Protein AF-A0A7X5VR88-F1 (afdb_monomer_lite)

pLDDT: mean 75.04, std 19.3, range [33.31, 93.5]

Radius of gyration: 20.98 Å; chains: 1; bounding box: 49×36×52 Å

Sequence (93 aa):
LTACGADQPGDGVAATTEGRASTSSTSWPGFGGPSGDFRVEAGGLGDGWPGEGPVERWSHPLGAGYSTISVHEDVLYVTSRDGDRDVVQARRA

Structure (mmCIF, N/CA/C/O backbone):
data_AF-A0A7X5VR88-F1
#
_entry.id   AF-A0A7X5VR88-F1
#
loop_
_atom_site.group_PDB
_atom_site.id
_atom_site.type_symbol
_atom_site.label_atom_id
_atom_site.label_alt_id
_atom_site.label_comp_id
_atom_site.label_asym_id
_atom_site.label_entity_id
_atom_site.label_seq_id
_atom_site.pdbx_PDB_ins_code
_atom_site.Cartn_x
_atom_site.Cartn_y
_atom_site.Cartn_z
_atom_site.occupancy
_atom_site.B_iso_or_equiv
_atom_site.auth_seq_id
_atom_site.auth_comp_id
_atom_site.auth_asym_id
_atom_site.auth_atom_id
_atom_site.pdbx_PDB_model_num
ATOM 1 N N . LEU A 1 1 ? 31.745 4.039 30.369 1.00 38.19 1 LEU A N 1
ATOM 2 C CA . LEU A 1 1 ? 31.569 5.490 30.609 1.00 38.19 1 LEU A CA 1
ATOM 3 C C . LEU A 1 1 ? 30.591 5.951 29.531 1.00 38.19 1 LEU A C 1
ATOM 5 O O . LEU A 1 1 ? 30.964 5.880 28.375 1.00 38.19 1 LEU A O 1
ATOM 9 N N . THR A 1 2 ? 29.308 6.214 29.745 1.00 37.56 2 THR A N 1
ATOM 10 C CA . THR A 1 2 ? 28.560 6.645 30.928 1.00 37.56 2 THR A CA 1
ATOM 11 C C . THR A 1 2 ? 27.120 6.140 30.789 1.00 37.56 2 THR A C 1
ATOM 13 O O . THR A 1 2 ? 26.549 6.202 29.705 1.00 37.56 2 THR A O 1
ATOM 16 N N . ALA A 1 3 ? 26.562 5.617 31.882 1.00 33.31 3 ALA A N 1
ATOM 17 C CA . ALA A 1 3 ? 25.140 5.330 32.021 1.00 33.31 3 ALA A CA 1
ATOM 18 C C . ALA A 1 3 ? 24.341 6.645 32.002 1.00 33.31 3 ALA A C 1
ATOM 20 O O . ALA A 1 3 ? 24.739 7.605 32.662 1.00 33.31 3 ALA A O 1
ATOM 21 N N . CYS A 1 4 ? 23.224 6.694 31.276 1.00 38.12 4 CYS A N 1
ATOM 22 C CA . CYS A 1 4 ? 22.255 7.778 31.420 1.00 38.12 4 CYS A CA 1
ATOM 23 C C . CYS A 1 4 ? 21.435 7.480 32.682 1.00 38.12 4 CYS A C 1
ATOM 25 O O . CYS A 1 4 ? 20.737 6.469 32.741 1.00 38.12 4 CYS A O 1
ATOM 27 N N . GLY A 1 5 ? 21.636 8.282 33.725 1.00 36.00 5 GLY A N 1
ATOM 28 C CA . GLY A 1 5 ? 21.010 8.109 35.029 1.00 36.00 5 GLY A CA 1
ATOM 29 C C . GLY A 1 5 ? 19.822 9.040 35.265 1.00 36.00 5 GLY A C 1
ATOM 30 O O . GLY A 1 5 ? 19.697 10.072 34.615 1.00 36.00 5 GLY A O 1
ATOM 31 N N . ALA A 1 6 ? 19.075 8.653 36.303 1.00 38.03 6 ALA A N 1
ATOM 32 C CA . ALA A 1 6 ? 18.159 9.424 37.151 1.00 38.03 6 ALA A CA 1
ATOM 33 C C . ALA A 1 6 ? 16.734 9.725 36.637 1.00 38.03 6 ALA A C 1
ATOM 35 O O . ALA A 1 6 ? 16.487 10.655 35.878 1.00 38.03 6 ALA A O 1
ATOM 36 N N . ASP A 1 7 ? 15.804 8.907 37.139 1.00 34.56 7 ASP A N 1
ATOM 37 C CA . ASP A 1 7 ? 14.641 9.282 37.965 1.00 34.56 7 ASP A CA 1
ATOM 38 C C . ASP A 1 7 ? 14.304 10.785 38.096 1.00 34.56 7 ASP A C 1
ATOM 40 O O . ASP A 1 7 ? 15.104 11.578 38.598 1.00 34.56 7 ASP A O 1
ATOM 44 N N . GLN A 1 8 ? 13.065 11.145 37.738 1.00 47.62 8 GLN A N 1
ATOM 45 C CA . GLN A 1 8 ? 12.372 12.326 38.257 1.00 47.62 8 GLN A CA 1
ATOM 46 C C . GLN A 1 8 ? 10.968 11.920 38.755 1.00 47.62 8 GLN A C 1
ATOM 48 O O . GLN A 1 8 ? 10.229 11.285 37.997 1.00 47.62 8 GLN A O 1
ATOM 53 N N . PRO A 1 9 ? 10.561 12.295 39.985 1.00 43.12 9 PRO A N 1
ATOM 54 C CA . PRO A 1 9 ? 9.216 12.043 40.498 1.00 43.12 9 PRO A CA 1
ATOM 55 C C . PRO A 1 9 ? 8.184 13.107 40.070 1.00 43.12 9 PRO A C 1
ATOM 57 O O . PRO A 1 9 ? 8.400 14.298 40.256 1.00 43.12 9 PRO A O 1
ATOM 60 N N . GLY A 1 10 ? 7.048 12.612 39.561 1.00 45.38 10 GLY A N 1
ATOM 61 C CA . GLY A 1 10 ? 5.659 12.995 39.871 1.00 45.38 10 GLY A CA 1
ATOM 62 C C . GLY A 1 10 ? 5.146 14.424 39.646 1.00 45.38 10 GLY A C 1
ATOM 63 O O . GLY A 1 10 ? 5.390 15.289 40.469 1.00 45.38 10 GLY A O 1
ATOM 64 N N . ASP A 1 11 ? 4.220 14.568 38.689 1.00 42.50 11 ASP A N 1
ATOM 65 C CA . ASP A 1 11 ? 3.012 15.395 38.839 1.00 42.50 11 ASP A CA 1
ATOM 66 C C . ASP A 1 11 ? 1.833 14.683 38.155 1.00 42.50 11 ASP A C 1
ATOM 68 O O . ASP A 1 11 ? 1.758 14.547 36.933 1.00 42.50 11 ASP A O 1
ATOM 72 N N . GLY A 1 12 ? 0.933 14.137 38.974 1.00 47.19 12 GLY A N 1
ATOM 73 C CA . GLY A 1 12 ? -0.249 13.414 38.527 1.00 47.19 12 GLY A CA 1
ATOM 74 C C . GLY A 1 12 ? -1.330 14.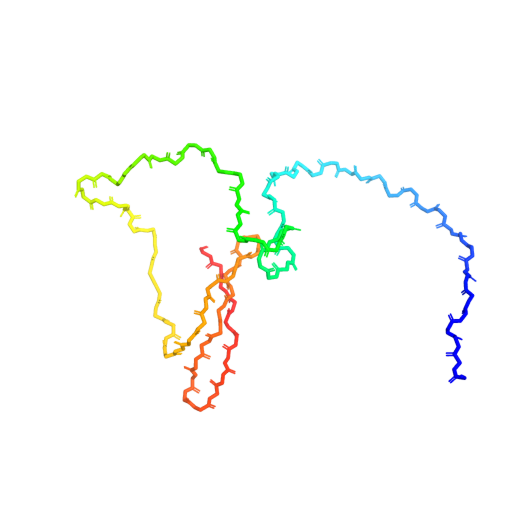370 38.038 1.00 47.19 12 GLY A C 1
ATOM 75 O O . GLY A 1 12 ? -2.036 14.976 38.837 1.00 47.19 12 GLY A O 1
ATOM 76 N N . VAL A 1 13 ? -1.520 14.434 36.725 1.00 50.25 13 VAL A N 1
ATOM 77 C CA . VAL A 1 13 ? -2.779 14.868 36.117 1.00 50.25 13 VAL A CA 1
ATOM 78 C C . VAL A 1 13 ? -3.487 13.610 35.631 1.00 50.25 13 VAL A C 1
ATOM 80 O O . VAL A 1 13 ? -3.081 12.974 34.660 1.00 50.25 13 VAL A O 1
ATOM 83 N N . ALA A 1 14 ? -4.531 13.221 36.364 1.00 48.34 14 ALA A N 1
ATOM 84 C CA . ALA A 1 14 ? -5.466 12.195 35.941 1.00 48.34 14 ALA A CA 1
ATOM 85 C C . ALA A 1 14 ? -6.172 12.692 34.675 1.00 48.34 14 ALA A C 1
ATOM 87 O O . ALA A 1 14 ? -7.158 13.423 34.742 1.00 48.34 14 ALA A O 1
ATOM 88 N N . ALA A 1 15 ? -5.636 12.324 33.512 1.00 48.25 15 ALA A N 1
ATOM 89 C CA . ALA A 1 15 ? -6.359 12.450 32.265 1.00 48.25 15 ALA A CA 1
ATOM 90 C C . ALA A 1 15 ? -7.535 11.471 32.334 1.00 48.25 15 ALA A C 1
ATOM 92 O O . ALA A 1 15 ? -7.359 10.252 32.245 1.00 48.25 15 ALA A O 1
ATOM 93 N N . THR A 1 16 ? -8.737 12.005 32.541 1.00 40.41 16 THR A N 1
ATOM 94 C CA . THR A 1 16 ? -9.989 11.306 32.265 1.00 40.41 16 THR A CA 1
ATOM 95 C C . THR A 1 16 ? -9.924 10.831 30.822 1.00 40.41 16 THR A C 1
ATOM 97 O O . THR A 1 16 ? -10.085 11.602 29.882 1.00 40.41 16 THR A O 1
ATOM 100 N N . THR A 1 17 ? -9.600 9.552 30.652 1.00 51.88 17 THR A N 1
ATOM 101 C CA . THR A 1 17 ? -9.609 8.906 29.347 1.00 51.88 17 THR A CA 1
ATOM 102 C C . THR A 1 17 ? -11.068 8.642 29.026 1.00 51.88 17 THR A C 1
ATOM 104 O O . THR A 1 17 ? -11.645 7.649 29.467 1.00 51.88 17 THR A O 1
ATOM 107 N N . GLU A 1 18 ? -11.696 9.575 28.317 1.00 44.06 18 GLU A N 1
ATOM 108 C CA . GLU A 1 18 ? -12.957 9.304 27.644 1.00 44.06 18 GLU A CA 1
ATOM 109 C C . GLU A 1 18 ? -12.700 8.142 26.685 1.00 44.06 18 GLU A C 1
ATOM 111 O O . GLU A 1 18 ? -11.866 8.227 25.781 1.00 44.06 18 GLU A O 1
ATOM 116 N N . GLY A 1 19 ? -13.346 7.010 26.967 1.00 48.22 19 GLY A N 1
ATOM 117 C CA . GLY A 1 19 ? -13.191 5.779 26.212 1.00 48.22 19 GLY A CA 1
ATOM 118 C C . GLY A 1 19 ? -13.642 5.993 24.778 1.00 48.22 19 GLY A C 1
ATOM 119 O O . GLY A 1 19 ? -14.813 5.805 24.452 1.00 48.22 19 GLY A O 1
ATOM 120 N N . ARG A 1 20 ? -12.703 6.357 23.901 1.00 52.09 20 ARG A N 1
ATOM 121 C CA . ARG A 1 20 ? -12.880 6.139 22.474 1.00 52.09 20 ARG A CA 1
ATOM 122 C C . ARG A 1 20 ? -13.094 4.641 22.325 1.00 52.09 20 ARG A C 1
ATOM 124 O O . ARG A 1 20 ? -12.255 3.853 22.755 1.00 52.09 20 ARG A O 1
ATOM 131 N N . ALA A 1 21 ? -14.243 4.258 21.780 1.00 47.41 21 ALA A N 1
ATOM 132 C CA . ALA A 1 21 ? -14.472 2.895 21.350 1.00 47.41 21 ALA A CA 1
ATOM 133 C C . ALA A 1 21 ? -13.378 2.563 20.332 1.00 47.41 21 ALA A C 1
ATOM 135 O O . ALA A 1 21 ? -13.437 2.967 19.171 1.00 47.41 21 ALA A O 1
ATOM 136 N N . SER A 1 22 ? -12.325 1.907 20.806 1.00 47.41 22 SER A N 1
ATOM 137 C CA . SER A 1 22 ? -11.309 1.321 19.960 1.00 47.41 22 SER A CA 1
ATOM 138 C C . SER A 1 22 ? -12.000 0.165 19.264 1.00 47.41 22 SER A C 1
ATOM 140 O O . SER A 1 22 ? -12.176 -0.898 19.857 1.00 47.41 22 SER A O 1
ATOM 142 N N . THR A 1 23 ? -12.422 0.359 18.015 1.00 45.75 23 THR A N 1
ATOM 143 C CA . THR A 1 23 ? -12.496 -0.767 17.088 1.00 45.75 23 THR A CA 1
ATOM 144 C C . THR A 1 23 ? -11.130 -1.419 17.198 1.00 45.75 23 THR A C 1
ATOM 146 O O . THR A 1 23 ? -10.131 -0.803 16.833 1.00 45.75 23 THR A O 1
ATOM 149 N N . SER A 1 24 ? -11.052 -2.580 17.842 1.00 51.06 24 SER A N 1
ATOM 150 C CA . SER A 1 24 ? -9.797 -3.271 18.095 1.00 51.06 24 SER A CA 1
ATOM 151 C C . SER A 1 24 ? -9.307 -3.871 16.780 1.00 51.06 24 SER A C 1
ATOM 153 O O . SER A 1 24 ? -9.253 -5.085 16.618 1.00 51.06 24 SER A O 1
ATOM 155 N N . SER A 1 25 ? -8.981 -3.020 15.805 1.00 60.09 25 SER A N 1
ATOM 156 C CA . SER A 1 25 ? -7.980 -3.366 14.819 1.00 60.09 25 SER A CA 1
ATOM 157 C C . SER A 1 25 ? -6.722 -3.594 15.635 1.00 60.09 25 SER A C 1
ATOM 159 O O . SER A 1 25 ? -6.180 -2.647 16.211 1.00 60.09 25 SER A O 1
ATOM 161 N N . THR A 1 26 ? -6.325 -4.854 15.772 1.00 66.12 26 THR A N 1
ATOM 162 C CA . THR A 1 26 ? -5.022 -5.232 16.304 1.00 66.12 26 THR A CA 1
ATOM 163 C C . THR A 1 26 ? -3.989 -4.290 15.701 1.00 66.12 26 THR A C 1
ATOM 165 O O . THR A 1 26 ? -3.783 -4.293 14.487 1.00 66.12 26 THR A O 1
ATOM 168 N N . SER A 1 27 ? -3.430 -3.401 16.524 1.00 73.25 27 SER A N 1
ATOM 169 C CA . SER A 1 27 ? -2.478 -2.414 16.037 1.00 73.25 27 SER A CA 1
ATOM 170 C C . SER A 1 27 ? -1.301 -3.160 15.415 1.00 73.25 27 SER A C 1
ATOM 172 O O . SER A 1 27 ? -0.867 -4.189 15.929 1.00 73.25 27 SER A O 1
ATOM 174 N N . TRP A 1 28 ? -0.791 -2.667 14.287 1.00 80.44 28 TRP A N 1
ATOM 175 C CA . TRP A 1 28 ? 0.323 -3.288 13.566 1.00 80.44 28 TRP A CA 1
ATOM 176 C C . TRP A 1 28 ? 1.573 -2.400 13.681 1.00 80.44 28 TRP A C 1
ATOM 178 O O . TRP A 1 28 ? 2.003 -1.804 12.695 1.00 80.44 28 TRP A O 1
ATOM 188 N N . PRO A 1 29 ? 2.135 -2.223 14.895 1.00 75.31 29 PRO A N 1
ATOM 189 C CA . PRO A 1 29 ? 3.146 -1.198 15.159 1.00 75.31 29 PRO A CA 1
ATOM 190 C C . PRO A 1 29 ? 4.514 -1.503 14.533 1.00 75.31 29 PRO A C 1
ATOM 192 O O . PRO A 1 29 ? 5.386 -0.638 14.531 1.00 75.31 29 PRO A O 1
ATOM 195 N N . GLY A 1 30 ? 4.731 -2.722 14.032 1.00 79.31 30 GLY A N 1
ATOM 196 C CA . GLY A 1 30 ? 6.022 -3.176 13.530 1.00 79.31 30 GLY A CA 1
ATOM 197 C C . GLY A 1 30 ? 5.907 -4.187 12.395 1.00 79.31 30 GLY A C 1
ATOM 198 O O . GLY A 1 30 ? 4.836 -4.712 12.089 1.00 79.31 30 GLY A O 1
ATOM 199 N N . PHE A 1 31 ? 7.042 -4.453 11.751 1.00 83.12 31 PHE A N 1
ATOM 200 C CA . PHE A 1 31 ? 7.141 -5.435 10.675 1.00 83.12 31 PHE A CA 1
ATOM 201 C C . PHE A 1 31 ? 6.758 -6.833 11.185 1.00 83.12 31 PHE A C 1
ATOM 203 O O . PHE A 1 31 ? 7.243 -7.267 12.225 1.00 83.12 31 PHE A O 1
ATOM 210 N N . GLY A 1 32 ? 5.867 -7.520 10.467 1.00 86.06 32 GLY A N 1
ATOM 211 C CA . GLY A 1 32 ? 5.308 -8.804 10.902 1.00 86.06 32 GLY A CA 1
ATOM 212 C C . GLY A 1 32 ? 4.170 -8.712 11.929 1.00 86.06 32 GLY A C 1
ATOM 213 O O . GLY A 1 32 ? 3.623 -9.746 12.297 1.00 86.06 32 GLY A O 1
ATOM 214 N N . GLY A 1 33 ? 3.770 -7.514 12.359 1.00 87.38 33 GLY A N 1
ATOM 215 C CA . GLY A 1 33 ? 2.633 -7.315 13.262 1.00 87.38 33 GLY A CA 1
ATOM 216 C C . GLY A 1 33 ? 2.994 -7.463 14.738 1.00 87.38 33 GLY A C 1
ATOM 217 O O . GLY A 1 33 ? 4.177 -7.502 15.072 1.00 87.38 33 GLY A O 1
ATOM 218 N N . PRO A 1 34 ? 2.000 -7.526 15.643 1.00 85.25 34 PRO A N 1
ATOM 219 C CA . PRO A 1 34 ? 2.240 -7.598 17.089 1.00 85.25 34 PRO A CA 1
ATOM 220 C C . PRO A 1 34 ? 3.147 -8.761 17.510 1.00 85.25 34 PRO A C 1
ATOM 222 O O . PRO A 1 34 ? 3.922 -8.633 18.452 1.00 85.25 34 PRO A O 1
ATOM 225 N N . SER A 1 35 ? 3.037 -9.888 16.807 1.00 89.75 35 SER A N 1
ATOM 226 C CA . SER A 1 35 ? 3.799 -11.125 17.014 1.00 89.75 35 SER A CA 1
ATOM 227 C C . SER A 1 35 ? 5.009 -11.265 16.085 1.00 89.75 35 SER A C 1
ATOM 229 O O . SER A 1 35 ? 5.791 -12.197 16.255 1.00 89.75 35 SER A O 1
ATOM 231 N N . GLY A 1 36 ? 5.183 -10.370 15.105 1.00 90.56 36 GLY A N 1
ATOM 232 C CA . GLY A 1 36 ? 6.284 -10.439 14.140 1.00 90.56 36 GLY A CA 1
ATOM 233 C C . GLY A 1 36 ? 6.194 -11.604 13.143 1.00 90.56 36 GLY A C 1
AT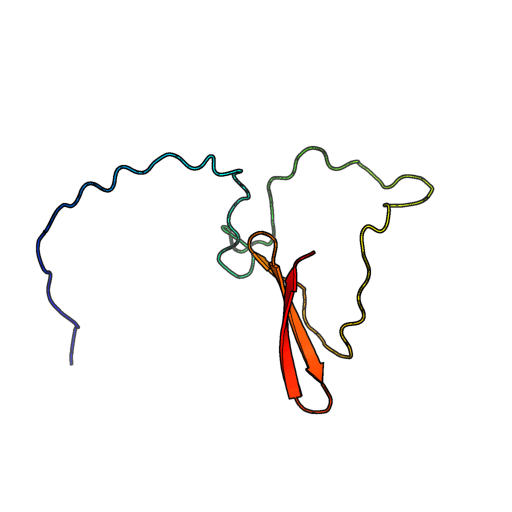OM 234 O O . GLY A 1 36 ? 7.191 -11.933 12.506 1.00 90.56 36 GLY A O 1
ATOM 235 N N . ASP A 1 37 ? 5.031 -12.245 13.004 1.00 92.94 37 ASP A N 1
ATOM 236 C CA . ASP A 1 37 ? 4.850 -13.483 12.237 1.00 92.94 37 ASP A CA 1
ATOM 237 C C . ASP A 1 37 ? 3.882 -13.362 11.045 1.00 92.94 37 ASP A C 1
ATOM 239 O O . ASP A 1 37 ? 3.570 -14.368 10.404 1.00 92.94 37 ASP A O 1
ATOM 243 N N . PHE A 1 38 ? 3.443 -12.141 10.725 1.00 88.19 38 PHE A N 1
ATOM 244 C CA . PHE A 1 38 ? 2.514 -11.819 9.635 1.00 88.19 38 PHE A CA 1
ATOM 245 C C . PHE A 1 38 ? 1.141 -12.486 9.755 1.00 88.19 38 PHE A C 1
ATOM 247 O O . PHE A 1 38 ? 0.484 -12.734 8.741 1.00 88.19 38 PHE A O 1
ATOM 254 N N . ARG A 1 39 ? 0.681 -12.764 10.979 1.00 87.56 39 ARG A N 1
ATOM 255 C CA . ARG A 1 39 ? -0.647 -13.336 11.211 1.00 87.56 39 ARG A CA 1
ATOM 256 C C . ARG A 1 39 ? -1.596 -12.340 11.858 1.00 87.56 39 ARG A C 1
ATOM 258 O O . ARG A 1 39 ? -1.208 -11.488 12.652 1.00 87.56 39 ARG A O 1
ATOM 265 N N . VAL A 1 40 ? -2.865 -12.479 11.496 1.00 85.31 40 VAL A N 1
ATOM 266 C CA . VAL A 1 40 ? -4.001 -11.821 12.138 1.00 85.31 40 VAL A CA 1
ATOM 267 C C . VAL A 1 40 ? -5.018 -12.886 12.511 1.00 85.31 40 VAL A C 1
ATOM 269 O O . VAL A 1 40 ? -5.260 -13.811 11.737 1.00 85.31 40 VAL A O 1
ATOM 272 N N . GLU A 1 41 ? -5.647 -12.726 13.670 1.00 84.50 41 GLU A N 1
ATOM 273 C CA . GLU A 1 41 ? -6.886 -13.437 13.970 1.00 84.50 41 GLU A CA 1
ATOM 274 C C . GLU A 1 41 ? -7.986 -12.844 13.083 1.00 84.50 41 GLU A C 1
ATOM 276 O O . GLU A 1 41 ? -8.426 -11.712 13.290 1.00 84.50 41 GLU A O 1
ATOM 281 N N . ALA A 1 42 ? -8.382 -13.581 12.045 1.00 82.25 42 ALA A N 1
ATOM 282 C CA . ALA A 1 42 ? -9.394 -13.159 11.085 1.00 82.25 42 ALA A CA 1
ATOM 283 C C . ALA A 1 42 ? -10.623 -14.070 11.171 1.00 82.25 42 ALA A C 1
ATOM 285 O O . ALA A 1 42 ? -10.515 -15.291 11.080 1.00 82.25 42 ALA A O 1
ATOM 286 N N . GLY A 1 43 ? -11.802 -13.465 11.314 1.00 84.31 43 GLY A N 1
ATOM 287 C CA . GLY A 1 43 ? -13.095 -14.144 11.230 1.00 84.31 43 GLY A CA 1
ATOM 288 C C . GLY A 1 43 ? -13.906 -13.638 10.039 1.00 84.31 43 GLY A C 1
ATOM 289 O O . GLY A 1 43 ? -13.752 -12.492 9.622 1.00 84.31 43 GLY A O 1
ATOM 290 N N . GLY A 1 44 ? -14.785 -14.482 9.494 1.00 83.38 44 GLY A N 1
ATOM 291 C CA . GLY A 1 44 ? -15.727 -14.082 8.440 1.00 83.38 44 GLY A CA 1
ATOM 292 C C . GLY A 1 44 ? -15.133 -13.946 7.034 1.00 83.38 44 GLY A C 1
ATOM 293 O O . GLY A 1 44 ? -15.798 -13.409 6.151 1.00 83.38 44 GLY A O 1
ATOM 294 N N . LEU A 1 45 ? -13.911 -14.432 6.804 1.00 84.75 45 LEU A N 1
ATOM 295 C CA . LEU A 1 45 ? -13.393 -14.624 5.449 1.00 84.75 45 LEU A CA 1
ATOM 296 C C . LEU A 1 45 ? -14.096 -15.834 4.820 1.00 84.75 45 LEU A C 1
ATOM 298 O O . LEU A 1 45 ? -14.228 -16.871 5.464 1.00 84.75 45 LEU A O 1
ATOM 302 N N . GLY A 1 46 ? -14.571 -15.694 3.584 1.00 85.62 46 GLY A N 1
ATOM 303 C CA . GLY A 1 46 ? -15.134 -16.821 2.841 1.00 85.62 46 GLY A CA 1
ATOM 304 C C . GLY A 1 46 ? -14.051 -17.814 2.416 1.00 85.62 46 GLY A C 1
ATOM 305 O O . GLY A 1 46 ? -12.903 -17.428 2.203 1.00 85.62 46 GLY A O 1
ATOM 306 N N . ASP A 1 47 ? -14.434 -19.077 2.220 1.00 88.50 47 ASP A N 1
ATOM 307 C CA . ASP A 1 47 ? -13.531 -20.139 1.739 1.00 88.50 47 ASP A CA 1
ATOM 308 C C . ASP A 1 47 ? -13.089 -19.949 0.273 1.00 88.50 47 ASP A C 1
ATOM 310 O O . ASP A 1 47 ? -12.245 -20.681 -0.244 1.00 88.50 47 ASP A O 1
ATOM 314 N N . GLY A 1 48 ? -13.664 -18.966 -0.420 1.00 87.88 48 GLY A N 1
ATOM 315 C CA . GLY A 1 48 ? -13.330 -18.627 -1.791 1.00 87.88 48 GLY A CA 1
ATOM 316 C C . GLY A 1 48 ? -14.018 -17.350 -2.251 1.00 87.88 48 GLY A C 1
ATOM 317 O O . GLY A 1 48 ? -14.912 -16.815 -1.592 1.00 87.88 48 GLY A O 1
ATOM 318 N N . TRP A 1 49 ? -13.586 -16.863 -3.409 1.00 89.19 49 TRP A N 1
ATOM 319 C CA . TRP A 1 49 ? -14.226 -15.735 -4.072 1.00 89.19 49 TRP A CA 1
ATOM 320 C C . TRP A 1 49 ? -15.506 -16.172 -4.802 1.00 89.19 49 TRP A C 1
ATOM 322 O O . TRP A 1 49 ? -15.604 -17.329 -5.220 1.00 89.19 49 TRP A O 1
ATOM 332 N N . PRO A 1 50 ? -16.472 -15.256 -5.007 1.00 88.38 50 PRO A N 1
ATOM 333 C CA . PRO A 1 50 ? -17.570 -15.462 -5.951 1.00 88.38 50 PRO A CA 1
ATOM 334 C C . PRO A 1 50 ? -17.052 -15.769 -7.363 1.00 88.38 50 PRO A C 1
ATOM 336 O O . PRO A 1 50 ? -15.895 -15.489 -7.678 1.00 88.38 50 PRO A O 1
ATOM 339 N N . GLY A 1 51 ? -17.916 -16.294 -8.237 1.00 93.50 51 GLY A N 1
ATOM 340 C CA . GLY A 1 51 ? -17.543 -16.612 -9.623 1.00 93.50 51 GLY A CA 1
ATOM 341 C C . GLY A 1 51 ? -17.018 -15.400 -10.402 1.00 93.50 51 GLY A C 1
ATOM 342 O O . GLY A 1 51 ? -16.076 -15.530 -11.179 1.00 93.50 51 GLY A O 1
ATOM 343 N N . GLU A 1 52 ? -17.578 -14.217 -10.148 1.00 92.62 52 GLU A N 1
ATOM 344 C CA . GLU A 1 52 ? -17.115 -12.936 -10.692 1.00 92.62 52 GLU A CA 1
ATOM 345 C C . GLU A 1 52 ? -15.880 -12.341 -9.984 1.00 92.62 52 GLU A C 1
ATOM 347 O O . GLU A 1 52 ? -15.323 -11.351 -10.457 1.00 92.62 52 GLU A O 1
ATOM 352 N N . GLY A 1 53 ? -15.424 -1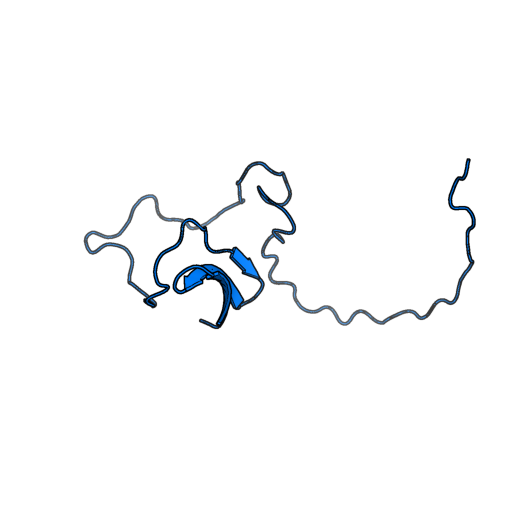2.941 -8.882 1.00 91.12 53 GLY A N 1
ATOM 353 C CA . GLY A 1 53 ? -14.325 -12.434 -8.063 1.00 91.12 53 GLY A CA 1
ATOM 354 C C . GLY A 1 53 ? -14.737 -11.343 -7.061 1.00 91.12 53 GLY A C 1
ATOM 355 O O . GLY A 1 53 ? -15.916 -11.009 -6.925 1.00 91.12 53 GLY A O 1
ATOM 356 N N . PRO A 1 54 ? -13.776 -10.800 -6.293 1.00 90.44 54 PRO A N 1
ATOM 357 C CA . PRO A 1 54 ? -14.034 -9.680 -5.397 1.00 90.44 54 PRO A CA 1
ATOM 358 C C . PRO A 1 54 ? -14.327 -8.395 -6.181 1.00 90.44 54 PRO A C 1
ATOM 360 O O . PRO A 1 54 ? -13.717 -8.119 -7.212 1.00 90.44 54 PRO A O 1
ATOM 363 N N . VAL A 1 55 ? -15.226 -7.566 -5.649 1.00 90.94 55 VAL A N 1
ATOM 364 C CA . VAL A 1 55 ? -15.540 -6.254 -6.230 1.00 90.94 55 VAL A CA 1
ATOM 365 C C . VAL A 1 55 ? -14.360 -5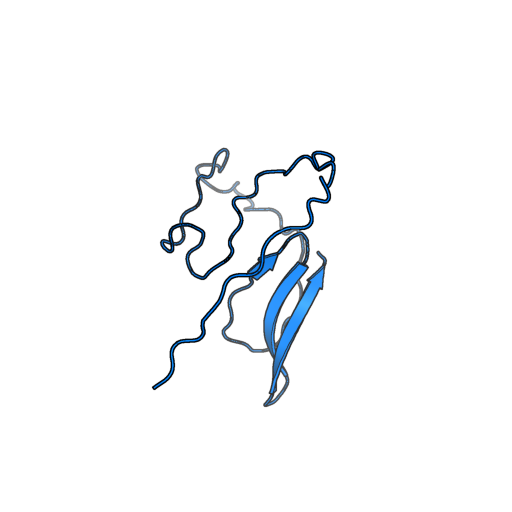.299 -6.033 1.00 90.94 55 VAL A C 1
ATOM 367 O O . VAL A 1 55 ? -13.950 -5.043 -4.899 1.00 90.94 55 VAL A O 1
ATOM 370 N N . GLU A 1 56 ? -13.853 -4.714 -7.121 1.00 91.50 56 GLU A N 1
ATOM 371 C CA . GLU A 1 56 ? -12.867 -3.632 -7.051 1.00 91.50 56 GLU A CA 1
ATOM 372 C C . GLU A 1 56 ? -13.503 -2.387 -6.415 1.00 91.50 56 GLU A C 1
ATOM 374 O O . GLU A 1 56 ? -14.511 -1.864 -6.894 1.00 91.50 56 GLU A O 1
ATOM 379 N N . ARG A 1 57 ? -12.932 -1.912 -5.302 1.00 90.56 57 ARG A N 1
ATOM 380 C CA . ARG A 1 57 ? -13.433 -0.722 -4.592 1.00 90.56 57 ARG A CA 1
ATOM 381 C C . ARG A 1 57 ? -12.774 0.564 -5.083 1.00 90.56 57 ARG A C 1
ATOM 383 O O . ARG A 1 57 ? -13.418 1.606 -5.069 1.00 90.56 57 ARG A O 1
ATOM 390 N N . TRP A 1 58 ? -11.512 0.486 -5.494 1.00 89.75 58 TRP A N 1
ATOM 391 C CA . TRP A 1 58 ? -10.724 1.604 -6.000 1.00 89.75 58 TRP A CA 1
ATOM 392 C C . TRP A 1 58 ? -9.502 1.088 -6.765 1.00 89.75 58 TRP A C 1
ATOM 394 O O . TRP A 1 58 ? -9.037 -0.028 -6.536 1.00 89.75 58 TRP A O 1
ATOM 404 N N . SER A 1 59 ? -8.952 1.945 -7.622 1.00 89.81 59 SER A N 1
ATOM 405 C CA . SER A 1 59 ? -7.682 1.727 -8.309 1.00 89.81 59 SER A CA 1
ATOM 406 C C . SER A 1 59 ? -6.951 3.058 -8.474 1.00 89.81 59 SER A C 1
ATOM 408 O O . SER A 1 59 ? -7.577 4.101 -8.689 1.00 89.81 59 SER A O 1
ATOM 410 N N . HIS A 1 60 ? -5.624 3.047 -8.326 1.00 85.25 60 HIS A N 1
ATOM 411 C CA . HIS A 1 60 ? -4.806 4.250 -8.466 1.00 85.25 60 HIS A CA 1
ATOM 412 C C . HIS A 1 60 ? -3.424 3.938 -9.058 1.00 85.25 60 HIS A C 1
ATOM 414 O O . HIS A 1 60 ? -2.744 3.033 -8.570 1.00 85.25 60 HIS A O 1
ATOM 420 N N . PRO A 1 61 ? -2.959 4.695 -10.069 1.00 85.69 61 PRO A N 1
ATOM 421 C CA . PRO A 1 61 ? -1.612 4.533 -10.600 1.00 85.69 61 PRO A CA 1
ATOM 422 C C . PRO A 1 61 ? -0.571 5.095 -9.619 1.00 85.69 61 PRO A C 1
ATOM 424 O O . PRO A 1 61 ? -0.645 6.256 -9.222 1.00 85.69 61 PRO A O 1
ATOM 427 N N . LEU A 1 62 ? 0.423 4.283 -9.243 1.00 79.75 62 LEU A N 1
ATOM 428 C CA . LEU A 1 62 ? 1.469 4.660 -8.275 1.00 79.75 62 LEU A CA 1
ATOM 429 C C . LEU A 1 62 ? 2.857 4.889 -8.901 1.00 79.75 62 LEU A C 1
ATOM 431 O O . LEU A 1 62 ? 3.753 5.395 -8.225 1.00 79.75 62 LEU A O 1
ATOM 435 N N . GLY A 1 63 ? 3.029 4.571 -10.188 1.00 80.00 63 GLY A N 1
ATOM 436 C CA . GLY A 1 63 ? 4.327 4.591 -10.870 1.00 80.00 63 GLY A CA 1
ATOM 437 C C . GLY A 1 63 ? 5.131 3.307 -10.642 1.00 80.00 63 GLY A C 1
ATOM 438 O O . GLY A 1 63 ? 4.581 2.284 -10.237 1.00 80.00 63 GLY A O 1
ATOM 439 N N . ALA A 1 64 ? 6.433 3.345 -10.931 1.00 81.19 64 ALA A N 1
ATOM 440 C CA . ALA A 1 64 ? 7.327 2.221 -10.655 1.00 81.19 64 ALA A CA 1
ATOM 441 C C . ALA A 1 64 ? 7.620 2.122 -9.149 1.00 81.19 64 ALA A C 1
ATOM 443 O O . ALA A 1 64 ? 7.601 3.123 -8.439 1.00 81.19 64 ALA A O 1
ATOM 444 N N . GLY A 1 65 ? 7.917 0.928 -8.644 1.00 78.56 65 GLY A N 1
ATOM 445 C CA . GLY A 1 65 ? 8.267 0.728 -7.239 1.00 78.56 65 GLY A CA 1
ATOM 446 C C . GLY A 1 65 ? 8.282 -0.747 -6.854 1.00 78.56 65 GLY A C 1
ATOM 447 O O . GLY A 1 65 ? 7.731 -1.582 -7.564 1.00 78.56 65 GLY A O 1
ATOM 448 N N . TYR A 1 66 ? 8.915 -1.056 -5.723 1.00 74.50 66 TYR A N 1
ATOM 449 C CA . TYR A 1 66 ? 9.060 -2.424 -5.200 1.00 74.50 66 TYR A CA 1
ATOM 450 C C . TYR A 1 66 ? 8.535 -2.551 -3.760 1.00 74.50 66 TYR A C 1
ATOM 452 O O . TYR A 1 66 ? 9.020 -3.371 -2.986 1.00 74.50 66 TYR A O 1
ATOM 460 N N . SER A 1 67 ? 7.583 -1.700 -3.370 1.00 81.94 67 SER A N 1
ATOM 461 C CA . SER A 1 67 ? 7.092 -1.615 -1.993 1.00 81.94 67 SER A CA 1
ATOM 462 C C . SER A 1 67 ? 5.723 -2.268 -1.826 1.00 81.94 67 SER A C 1
ATOM 464 O O . SER A 1 67 ? 4.895 -2.259 -2.736 1.00 81.94 67 SER A O 1
ATOM 466 N N . THR A 1 68 ? 5.481 -2.808 -0.636 1.00 84.56 68 THR A N 1
ATOM 467 C CA . THR A 1 68 ? 4.141 -3.159 -0.160 1.00 84.56 68 THR A CA 1
ATOM 468 C C . THR A 1 68 ? 3.389 -1.904 0.295 1.00 84.56 68 THR A C 1
ATOM 470 O O . THR A 1 68 ? 3.990 -0.860 0.538 1.00 84.56 68 THR A O 1
ATOM 473 N N . ILE A 1 69 ? 2.068 -2.004 0.453 1.00 86.81 69 ILE A N 1
ATOM 474 C CA . ILE A 1 69 ? 1.243 -0.926 1.016 1.00 86.81 69 ILE A CA 1
ATOM 475 C C . ILE A 1 69 ? 1.080 -1.163 2.518 1.00 86.81 69 ILE A C 1
ATOM 477 O O . ILE A 1 69 ? 0.748 -2.273 2.934 1.00 86.81 69 ILE A O 1
ATOM 481 N N . SER A 1 70 ? 1.273 -0.115 3.315 1.00 86.75 70 SER A N 1
ATOM 482 C CA . SER A 1 70 ? 0.979 -0.104 4.751 1.00 86.75 70 SER A CA 1
ATOM 483 C C . SER A 1 70 ? -0.180 0.843 5.027 1.00 86.75 70 SER A C 1
ATOM 485 O O . SER A 1 70 ? -0.284 1.888 4.390 1.00 86.75 70 SER A O 1
ATOM 487 N N . VAL A 1 71 ? -1.044 0.510 5.983 1.00 86.12 71 VAL A N 1
ATOM 488 C CA . VAL A 1 71 ? -2.210 1.334 6.328 1.00 86.12 71 VAL A CA 1
ATOM 489 C C . VAL A 1 71 ? -2.179 1.658 7.812 1.00 86.12 71 VAL A C 1
ATOM 491 O O . VAL A 1 71 ? -1.948 0.776 8.638 1.00 86.12 71 VAL A O 1
ATOM 494 N N . HIS A 1 72 ? -2.413 2.923 8.144 1.00 83.94 72 HIS A N 1
ATOM 495 C CA . HIS A 1 72 ? -2.669 3.355 9.511 1.00 83.94 72 HIS A CA 1
ATOM 496 C C . HIS A 1 72 ? -3.908 4.245 9.515 1.00 83.94 72 HIS A C 1
ATOM 498 O O . HIS A 1 72 ? -3.951 5.249 8.800 1.00 83.94 72 HIS A O 1
ATOM 504 N N . GLU A 1 73 ? -4.905 3.862 10.316 1.00 84.62 73 GLU A N 1
ATOM 505 C CA . GLU A 1 73 ? -6.263 4.410 10.231 1.00 84.62 73 GLU A CA 1
ATOM 506 C C . GLU A 1 73 ? -6.772 4.327 8.779 1.00 84.62 73 GLU A C 1
ATOM 508 O O . GLU A 1 73 ? -6.766 3.244 8.201 1.00 84.62 73 GLU A O 1
ATOM 513 N N . ASP A 1 74 ? -7.140 5.452 8.169 1.00 87.81 74 ASP A N 1
ATOM 514 C CA . ASP A 1 74 ? -7.656 5.513 6.796 1.00 87.81 74 ASP A CA 1
ATOM 515 C C . ASP A 1 74 ? -6.619 6.062 5.802 1.00 87.81 74 ASP A C 1
ATOM 517 O O . ASP A 1 74 ? -6.969 6.575 4.736 1.00 87.81 74 ASP A O 1
ATOM 521 N N . VAL A 1 75 ? -5.329 6.015 6.161 1.00 89.06 75 VAL A N 1
ATOM 522 C CA . VAL A 1 75 ? -4.230 6.499 5.318 1.00 89.06 75 VAL A CA 1
ATOM 523 C C . VAL A 1 75 ? -3.361 5.336 4.854 1.00 89.06 75 VAL A C 1
ATOM 525 O O . VAL A 1 75 ? -2.784 4.598 5.652 1.00 89.06 75 VAL A O 1
ATOM 528 N N . LEU A 1 76 ? -3.243 5.213 3.538 1.00 89.62 76 LEU A N 1
ATOM 529 C CA . LEU A 1 76 ? -2.372 4.293 2.834 1.00 89.62 76 LEU A CA 1
ATOM 530 C C . LEU A 1 76 ? -1.015 4.959 2.618 1.00 89.62 76 LEU A C 1
ATOM 532 O O . LEU A 1 76 ? -0.935 6.068 2.087 1.00 89.62 76 LEU A O 1
ATOM 536 N N . TYR A 1 77 ? 0.044 4.249 2.980 1.00 89.56 77 TYR A N 1
ATOM 537 C CA . TYR A 1 77 ? 1.430 4.635 2.784 1.00 89.56 77 TYR A CA 1
ATOM 538 C C . TYR A 1 77 ? 2.089 3.657 1.821 1.00 89.56 77 TYR A C 1
ATOM 540 O O . TYR A 1 77 ? 2.030 2.440 2.014 1.00 89.56 77 TYR A O 1
ATOM 548 N N . VAL A 1 78 ? 2.732 4.192 0.788 1.00 91.38 78 VAL A N 1
ATOM 549 C CA . VAL A 1 78 ? 3.461 3.394 -0.198 1.00 91.38 78 VAL A CA 1
ATOM 550 C C . VAL A 1 78 ? 4.727 4.115 -0.621 1.00 91.38 78 VAL A C 1
ATOM 552 O O . VAL A 1 78 ? 4.707 5.318 -0.890 1.00 91.38 78 VAL A O 1
ATOM 555 N N . THR A 1 79 ? 5.829 3.376 -0.698 1.00 91.31 79 THR A N 1
ATOM 556 C CA . THR A 1 79 ? 7.054 3.884 -1.313 1.00 91.31 79 THR A CA 1
ATOM 557 C C . THR A 1 79 ? 7.021 3.574 -2.804 1.00 91.31 79 THR A C 1
ATOM 559 O O . THR A 1 79 ? 6.956 2.411 -3.206 1.00 91.31 79 THR A O 1
ATOM 562 N N . SER A 1 80 ? 7.072 4.605 -3.636 1.00 90.50 80 SER A N 1
ATOM 563 C CA . SER A 1 80 ? 7.169 4.478 -5.088 1.00 90.50 80 SER A CA 1
ATOM 564 C C . SER A 1 80 ? 8.396 5.222 -5.603 1.00 90.50 80 SER A C 1
ATOM 566 O O . SER A 1 80 ? 9.133 5.844 -4.839 1.00 90.50 80 SER A O 1
ATOM 568 N N . ARG A 1 81 ? 8.624 5.152 -6.910 1.00 88.88 81 ARG A N 1
ATOM 569 C CA . ARG A 1 81 ? 9.701 5.847 -7.595 1.00 88.88 81 ARG A CA 1
ATOM 570 C C . ARG A 1 81 ? 9.144 6.859 -8.590 1.00 88.88 81 ARG A C 1
ATOM 572 O O . ARG A 1 81 ? 8.299 6.526 -9.421 1.00 88.88 81 ARG A O 1
ATOM 579 N N . ASP A 1 82 ? 9.654 8.082 -8.503 1.00 87.19 82 ASP A N 1
ATOM 580 C CA . ASP A 1 82 ? 9.420 9.176 -9.444 1.00 87.19 82 ASP A CA 1
ATOM 581 C C . ASP A 1 82 ? 10.756 9.576 -10.087 1.00 87.19 82 ASP A C 1
ATOM 583 O O . ASP A 1 82 ? 11.598 10.234 -9.465 1.00 87.19 82 ASP A O 1
ATOM 587 N N . GLY A 1 83 ? 10.982 9.104 -11.316 1.00 88.25 83 GLY A N 1
ATOM 588 C CA . GLY A 1 83 ? 12.289 9.177 -11.971 1.00 88.25 83 GLY A CA 1
ATOM 589 C C . GLY A 1 83 ? 13.345 8.403 -11.179 1.00 88.25 83 GLY A C 1
ATOM 590 O O . GLY A 1 83 ? 13.198 7.204 -10.962 1.00 88.25 83 GLY A O 1
ATOM 591 N N . ASP A 1 84 ? 14.379 9.098 -10.708 1.00 89.75 84 ASP A N 1
ATOM 592 C CA . ASP A 1 84 ? 15.458 8.522 -9.890 1.00 89.75 84 ASP A CA 1
ATOM 593 C C . ASP A 1 84 ? 15.249 8.721 -8.379 1.00 89.75 84 ASP A C 1
ATOM 595 O O . ASP A 1 84 ? 16.154 8.480 -7.580 1.00 89.75 84 ASP A O 1
ATOM 599 N N . ARG A 1 85 ? 14.065 9.189 -7.963 1.00 88.44 85 ARG A N 1
ATOM 600 C CA . ARG A 1 85 ? 13.755 9.468 -6.557 1.00 88.44 85 ARG A CA 1
ATOM 601 C C . ARG A 1 85 ? 12.838 8.408 -5.986 1.00 88.44 85 ARG A C 1
ATOM 603 O O . ARG A 1 85 ? 11.765 8.167 -6.534 1.00 88.44 85 ARG A O 1
ATOM 610 N N . ASP A 1 86 ? 13.213 7.863 -4.839 1.00 90.81 86 ASP A N 1
ATOM 611 C CA . ASP A 1 86 ? 12.288 7.099 -4.012 1.00 90.81 86 ASP A CA 1
ATOM 612 C C . ASP A 1 86 ? 11.447 8.084 -3.180 1.00 90.81 86 ASP A C 1
ATOM 614 O O . ASP A 1 86 ? 11.977 8.972 -2.506 1.00 90.81 86 ASP A O 1
ATOM 618 N N . VAL A 1 87 ? 10.124 7.965 -3.270 1.00 91.12 87 VAL A N 1
ATOM 619 C CA . VAL A 1 87 ? 9.152 8.861 -2.635 1.00 91.12 87 VAL A CA 1
ATOM 620 C C . VAL A 1 87 ? 8.164 8.059 -1.798 1.00 91.12 87 VAL A C 1
ATOM 622 O O . VAL A 1 87 ? 7.712 6.994 -2.210 1.00 91.12 87 VAL A O 1
ATOM 625 N N . VAL A 1 88 ? 7.793 8.582 -0.629 1.00 91.81 88 VAL A N 1
ATOM 626 C CA . VAL A 1 88 ? 6.703 8.024 0.183 1.00 91.81 88 VAL A CA 1
ATOM 627 C C . VAL A 1 88 ? 5.435 8.813 -0.108 1.00 91.81 88 VAL A C 1
ATOM 629 O O . VAL A 1 88 ? 5.386 10.024 0.108 1.00 91.81 88 VAL A O 1
ATOM 632 N N . GLN A 1 89 ? 4.405 8.130 -0.599 1.00 90.56 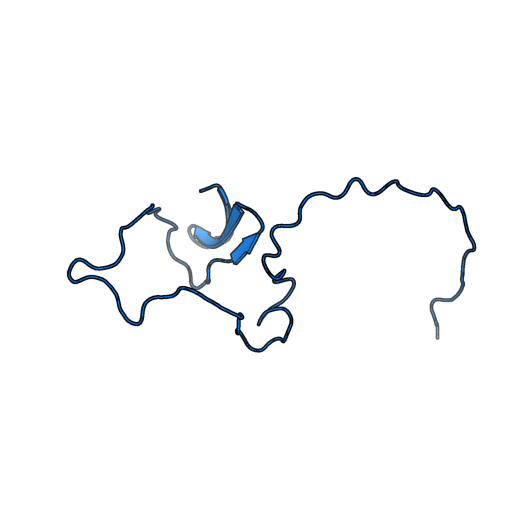89 GLN A N 1
ATOM 633 C CA . GLN A 1 89 ? 3.086 8.707 -0.829 1.00 90.56 89 GLN A CA 1
ATOM 634 C C . GLN A 1 89 ? 2.153 8.323 0.318 1.00 90.56 89 GLN A C 1
ATOM 636 O O . GLN A 1 89 ? 2.073 7.150 0.673 1.00 90.56 89 GLN A O 1
ATOM 641 N N . ALA A 1 90 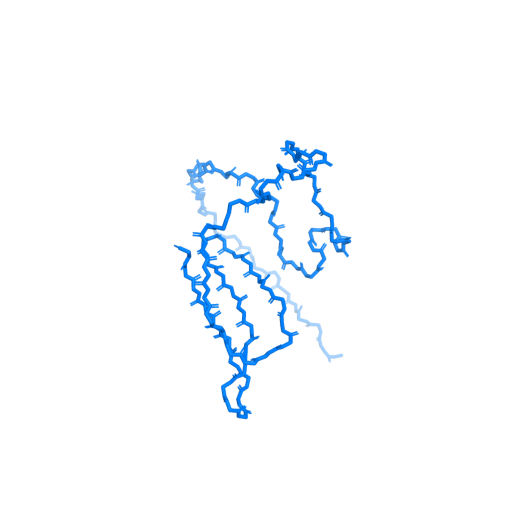? 1.428 9.304 0.855 1.00 92.69 90 ALA A N 1
ATOM 642 C CA . ALA A 1 90 ? 0.349 9.104 1.816 1.00 92.69 90 ALA A CA 1
ATOM 643 C C . ALA A 1 90 ? -0.984 9.478 1.156 1.00 92.69 90 ALA A C 1
ATOM 645 O O . ALA A 1 90 ? -1.110 10.580 0.612 1.00 92.69 90 ALA A O 1
ATOM 646 N N . ARG A 1 91 ? -1.972 8.578 1.174 1.00 87.81 91 ARG A N 1
ATOM 647 C CA . ARG A 1 91 ? -3.280 8.795 0.534 1.00 87.81 91 ARG A CA 1
ATOM 648 C C . ARG A 1 91 ? -4.417 8.309 1.415 1.00 87.81 91 ARG A C 1
ATOM 650 O O . ARG A 1 91 ? -4.293 7.275 2.052 1.00 87.81 91 ARG A O 1
ATOM 657 N N . ARG A 1 92 ? -5.528 9.039 1.419 1.00 88.31 92 ARG A N 1
ATOM 658 C CA . ARG A 1 92 ? -6.791 8.548 1.980 1.00 88.31 92 ARG A CA 1
ATOM 659 C C . ARG A 1 92 ? -7.578 7.822 0.895 1.00 88.31 92 ARG A C 1
ATOM 661 O O . ARG A 1 92 ? -7.513 8.247 -0.261 1.00 88.31 92 ARG A O 1
ATOM 668 N N . ALA A 1 93 ? -8.238 6.733 1.280 1.00 67.69 93 ALA A N 1
ATOM 669 C CA . ALA A 1 93 ? -9.201 6.036 0.429 1.00 67.69 93 ALA A CA 1
ATOM 670 C C . ALA A 1 93 ? -10.480 6.864 0.239 1.00 67.69 93 ALA A C 1
ATOM 672 O O . ALA A 1 93 ? -10.807 7.664 1.147 1.00 67.69 93 ALA A O 1
#

Foldseek 3Di:
DDDPDDDDDDDDDPDPPPDDPPPPPQDQPDCCRPVNPVDDPDDDDDPDADPVGDDDPDDDDDEADDWDWDDDDQWIWTFGDDPPDTDIDIDGD

Secondary structure (DSSP, 8-state):
-----------------------------STTTTTTSS-----S--SS--TT-SPP-------B----EEEETTEEEEEEEETTEEEEEEEE-